Protein AF-A0A956IG86-F1 (afdb_monomer)

Foldseek 3Di:
DDDDDDDDDPVRQPPDPDCQPDDVSVVVLVVCCVVCVFVSQLVVCVVPDDFPFRAPTAKDDDPVCVVVHNIDGSVVTHDDPVD

Solvent-accessible surface area (backbone atoms only — not comparable to full-atom values): 5264 Å² total; per-residue (Å²): 133,86,83,84,83,79,78,85,54,63,90,70,54,66,90,56,84,62,90,56,85,49,73,64,47,43,48,50,54,52,49,44,44,69,76,36,48,31,63,45,50,32,55,50,44,67,76,73,49,79,53,81,39,71,48,90,46,26,55,46,77,39,89,92,42,41,89,83,41,80,54,45,64,35,77,77,32,41,69,56,96,89,111

pLDDT: mean 93.27, std 6.83, range [58.41, 98.44]

Structure (mmCIF, N/CA/C/O backbone):
data_AF-A0A956IG86-F1
#
_entry.id   AF-A0A956IG86-F1
#
loop_
_atom_site.group_PDB
_atom_site.id
_atom_site.type_symbol
_atom_site.label_atom_id
_atom_site.label_alt_id
_atom_site.label_comp_id
_atom_site.label_asym_id
_atom_site.label_entity_id
_atom_site.label_seq_id
_atom_site.pdbx_PDB_ins_code
_atom_site.Cartn_x
_atom_site.Cartn_y
_atom_site.Cartn_z
_atom_site.occupancy
_atom_site.B_iso_or_equiv
_atom_site.auth_seq_id
_atom_site.auth_comp_id
_atom_site.auth_asym_id
_atom_site.auth_atom_id
_atom_site.pdbx_PDB_model_num
ATOM 1 N N . MET A 1 1 ? 12.339 -28.218 -20.559 1.00 58.41 1 MET A N 1
ATOM 2 C CA . MET A 1 1 ? 11.896 -27.132 -21.460 1.00 58.41 1 MET A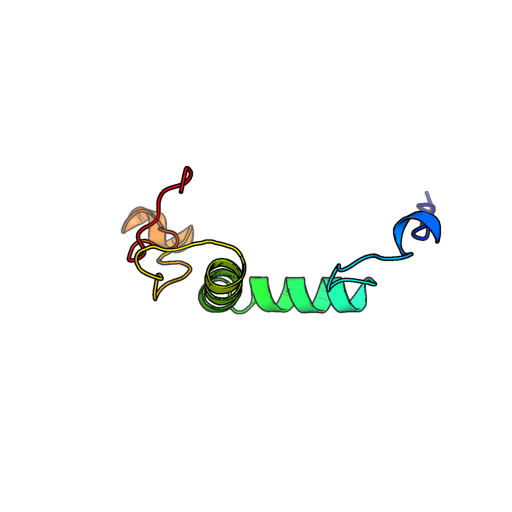 CA 1
ATOM 3 C C . MET A 1 1 ? 12.506 -25.837 -20.954 1.00 58.41 1 MET A C 1
ATOM 5 O O . MET A 1 1 ? 12.314 -25.535 -19.786 1.00 58.41 1 MET A O 1
ATOM 9 N N . VAL A 1 2 ? 13.277 -25.116 -21.770 1.00 60.50 2 VAL A N 1
ATOM 10 C CA . VAL A 1 2 ? 13.778 -23.783 -21.392 1.00 60.50 2 VAL A CA 1
ATOM 11 C C . VAL A 1 2 ? 12.644 -22.788 -21.632 1.00 60.50 2 VAL A C 1
ATOM 13 O O . VAL A 1 2 ? 12.152 -22.691 -22.756 1.00 60.50 2 VAL A O 1
ATOM 16 N N . GLN A 1 3 ? 12.180 -22.100 -20.587 1.00 74.12 3 GLN A N 1
ATOM 17 C CA . GLN A 1 3 ? 11.193 -21.031 -20.749 1.00 74.12 3 GLN A CA 1
ATOM 18 C C . GLN A 1 3 ? 11.844 -19.851 -21.473 1.00 74.12 3 GLN A C 1
ATOM 20 O O . GLN A 1 3 ? 12.902 -19.366 -21.076 1.00 74.12 3 GLN A O 1
ATOM 25 N N . LYS A 1 4 ? 11.210 -19.393 -22.553 1.00 88.38 4 LYS A N 1
ATOM 26 C CA . LYS A 1 4 ? 11.640 -18.203 -23.284 1.00 88.38 4 LYS A CA 1
ATOM 27 C C . LYS A 1 4 ? 11.214 -16.963 -22.495 1.00 88.38 4 LYS A C 1
ATOM 29 O O . LYS A 1 4 ? 10.021 -16.745 -22.307 1.00 88.38 4 LYS A O 1
ATOM 34 N N . ILE A 1 5 ? 12.185 -16.174 -22.037 1.00 87.94 5 ILE A N 1
ATOM 35 C CA . ILE A 1 5 ? 11.944 -14.895 -21.357 1.00 87.94 5 ILE A CA 1
ATOM 36 C C . ILE A 1 5 ? 11.705 -13.818 -22.418 1.00 87.94 5 ILE A C 1
ATOM 38 O O . ILE A 1 5 ? 12.492 -13.682 -23.357 1.00 87.94 5 ILE A O 1
ATOM 42 N N . TYR A 1 6 ? 10.629 -13.051 -22.262 1.00 89.88 6 TYR A N 1
ATOM 43 C CA . TYR A 1 6 ? 10.319 -11.906 -23.113 1.00 89.88 6 TYR A CA 1
ATOM 44 C C . TYR A 1 6 ? 10.637 -10.618 -22.365 1.00 89.88 6 TYR A C 1
ATOM 46 O O . TYR A 1 6 ? 10.125 -10.392 -21.272 1.00 89.88 6 TYR A O 1
ATOM 54 N N . GLN A 1 7 ? 11.483 -9.783 -22.963 1.00 90.88 7 GLN A N 1
ATOM 55 C CA . GLN A 1 7 ? 11.759 -8.451 -22.436 1.00 90.88 7 GLN A CA 1
ATOM 56 C C . GLN A 1 7 ? 10.568 -7.527 -22.688 1.00 90.88 7 GLN A C 1
ATOM 58 O O . GLN A 1 7 ? 9.862 -7.672 -23.691 1.00 90.88 7 GLN A O 1
ATOM 63 N N . VAL A 1 8 ? 10.361 -6.572 -21.781 1.00 89.75 8 VAL A N 1
ATOM 64 C CA . VAL A 1 8 ? 9.308 -5.563 -21.922 1.00 89.75 8 VAL A CA 1
ATOM 65 C C . VAL A 1 8 ? 9.643 -4.669 -23.127 1.00 89.75 8 VAL A C 1
ATOM 67 O O . VAL A 1 8 ? 10.718 -4.067 -23.144 1.00 89.75 8 VAL A O 1
ATOM 70 N N . PRO A 1 9 ? 8.771 -4.579 -24.150 1.00 92.38 9 PRO A N 1
ATOM 71 C CA . PRO A 1 9 ? 9.035 -3.758 -25.330 1.00 92.38 9 PRO A CA 1
ATOM 72 C C . PRO A 1 9 ? 9.084 -2.262 -25.006 1.00 92.38 9 PRO A C 1
ATOM 74 O O . PRO A 1 9 ? 8.362 -1.800 -24.126 1.00 92.38 9 PRO A O 1
ATOM 77 N N . GLU A 1 10 ? 9.837 -1.486 -25.790 1.00 92.25 10 GLU A N 1
ATOM 78 C CA . GLU A 1 10 ? 10.007 -0.042 -25.557 1.00 92.25 10 GLU A CA 1
ATOM 79 C C . GLU A 1 10 ? 8.678 0.721 -25.528 1.00 92.25 10 GLU A C 1
ATOM 81 O O . GLU A 1 10 ? 8.440 1.491 -24.608 1.00 92.25 10 GLU A O 1
ATOM 86 N N . ARG A 1 11 ? 7.741 0.384 -26.426 1.00 93.44 11 ARG A N 1
ATOM 87 C CA . ARG A 1 11 ? 6.381 0.963 -26.460 1.00 93.44 11 ARG A CA 1
ATOM 88 C C . ARG A 1 11 ? 5.568 0.802 -25.164 1.00 93.44 11 ARG A C 1
ATOM 90 O O . ARG A 1 11 ? 4.491 1.370 -25.057 1.00 93.44 11 ARG A O 1
ATOM 97 N N . VAL A 1 12 ? 6.005 -0.067 -24.250 1.00 89.50 12 VAL A N 1
ATOM 98 C CA . VAL A 1 12 ? 5.384 -0.295 -22.933 1.00 89.50 12 VAL A CA 1
ATOM 99 C C . VAL A 1 12 ? 6.150 0.441 -21.825 1.00 89.50 12 VAL A C 1
ATOM 101 O O . VAL A 1 12 ? 5.576 0.750 -20.786 1.00 89.50 12 VAL A O 1
ATOM 104 N N . ARG A 1 13 ? 7.443 0.713 -22.030 1.00 89.69 13 ARG A N 1
ATOM 105 C CA . ARG A 1 13 ? 8.314 1.411 -21.071 1.00 89.69 13 ARG A CA 1
ATOM 106 C C . ARG A 1 13 ? 8.231 2.923 -21.231 1.00 89.69 13 ARG A C 1
ATOM 108 O O . ARG A 1 13 ? 8.254 3.641 -20.235 1.00 89.69 13 ARG A O 1
ATOM 115 N N . GLU A 1 14 ? 8.152 3.388 -22.472 1.00 92.50 14 GLU A N 1
ATOM 116 C CA . GLU A 1 14 ? 8.142 4.802 -22.819 1.00 92.50 14 GLU A CA 1
ATOM 117 C C . GLU A 1 14 ? 6.983 5.530 -22.120 1.00 92.50 14 GLU A C 1
ATOM 119 O O . GLU A 1 14 ? 5.822 5.135 -22.225 1.00 92.50 14 GLU A O 1
ATOM 124 N N . GLY A 1 15 ? 7.313 6.576 -21.355 1.00 87.88 15 GLY A N 1
ATOM 125 C CA . GLY A 1 15 ? 6.340 7.372 -20.599 1.00 87.88 15 GLY A CA 1
ATOM 126 C C . GLY A 1 15 ? 5.737 6.687 -19.365 1.00 87.88 15 GLY A C 1
ATOM 127 O O . GLY A 1 15 ? 4.834 7.252 -18.750 1.00 87.88 15 GLY A O 1
ATOM 128 N N . SER A 1 16 ? 6.208 5.495 -18.982 1.00 88.62 16 SER A N 1
ATOM 129 C CA . SER A 1 16 ? 5.699 4.793 -17.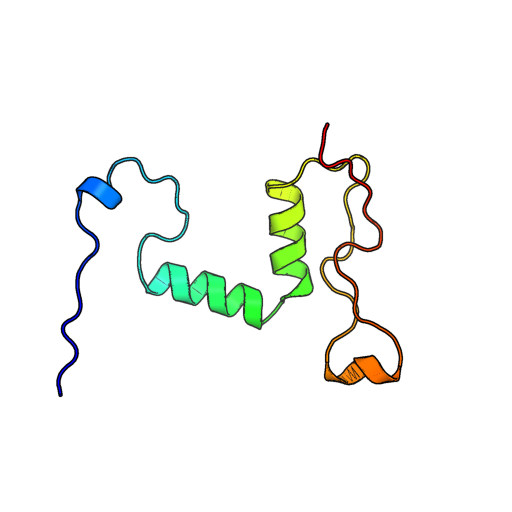801 1.00 88.62 16 SER A CA 1
ATOM 130 C C . SER A 1 16 ? 6.055 5.532 -16.509 1.00 88.62 16 SER A C 1
ATOM 132 O O . SER A 1 16 ? 7.220 5.819 -16.244 1.00 88.62 16 SER A O 1
ATOM 134 N N . SER A 1 17 ? 5.048 5.782 -15.673 1.00 87.56 17 SER A N 1
ATOM 135 C CA . SER A 1 17 ? 5.202 6.302 -14.308 1.00 87.56 17 SER A CA 1
ATOM 136 C C . SER A 1 17 ? 5.363 5.196 -13.259 1.00 87.56 17 SER A C 1
ATOM 138 O O . SER A 1 17 ? 5.324 5.470 -12.060 1.00 87.56 17 SER A O 1
ATOM 140 N N . SER A 1 18 ? 5.506 3.936 -13.691 1.00 87.69 18 SER A N 1
ATOM 141 C CA . SER A 1 18 ? 5.669 2.807 -12.777 1.00 87.69 18 SER A CA 1
ATOM 142 C C . SER A 1 18 ? 6.931 2.984 -11.924 1.00 87.69 18 SER A C 1
ATOM 144 O O . SER A 1 18 ? 8.015 3.144 -12.488 1.00 87.69 18 SER A O 1
ATOM 146 N N . PRO A 1 19 ? 6.838 2.859 -10.588 1.00 82.31 19 PRO A N 1
ATOM 147 C CA . PRO A 1 19 ? 8.021 2.821 -9.731 1.00 82.31 19 PRO A CA 1
ATOM 148 C C . PRO A 1 19 ? 8.817 1.514 -9.893 1.00 82.31 19 PRO A C 1
ATOM 150 O O . PRO A 1 19 ? 9.934 1.401 -9.402 1.00 82.31 19 PRO A O 1
ATOM 153 N N . ILE A 1 20 ? 8.255 0.515 -10.585 1.00 91.94 20 ILE A N 1
ATOM 154 C CA . ILE A 1 20 ? 8.875 -0.784 -10.846 1.00 91.94 20 ILE A CA 1
ATOM 155 C C . ILE A 1 20 ? 9.224 -0.860 -12.334 1.00 91.94 20 ILE A C 1
ATOM 157 O O . ILE A 1 20 ? 8.340 -1.065 -13.172 1.00 91.94 20 ILE A O 1
ATOM 161 N N . ALA A 1 21 ? 10.506 -0.680 -12.656 1.00 90.06 21 ALA A N 1
ATOM 162 C CA . ALA A 1 21 ? 11.017 -0.686 -14.030 1.00 90.06 21 ALA A CA 1
ATOM 163 C C . ALA A 1 21 ? 11.675 -2.017 -14.437 1.00 90.06 21 ALA A C 1
ATOM 165 O O . ALA A 1 21 ? 11.824 -2.296 -15.629 1.00 90.06 21 ALA A O 1
ATOM 166 N N . ASP A 1 22 ? 12.063 -2.837 -13.460 1.00 89.88 22 ASP A N 1
ATOM 167 C CA . ASP A 1 22 ? 12.786 -4.088 -13.657 1.00 89.88 22 ASP A CA 1
ATOM 168 C C . ASP A 1 22 ? 12.490 -5.106 -12.537 1.00 89.88 22 ASP A C 1
ATOM 170 O O . ASP A 1 22 ? 11.649 -4.895 -11.657 1.00 89.88 22 ASP A O 1
ATOM 174 N N . LEU A 1 23 ? 13.162 -6.259 -12.606 1.00 92.31 23 LEU A N 1
ATOM 175 C CA . LEU A 1 23 ? 12.984 -7.343 -11.642 1.00 92.31 23 LEU A CA 1
ATOM 176 C C . LEU A 1 23 ? 13.588 -7.046 -10.267 1.00 92.31 23 LEU A C 1
ATOM 178 O O . LEU A 1 23 ? 13.141 -7.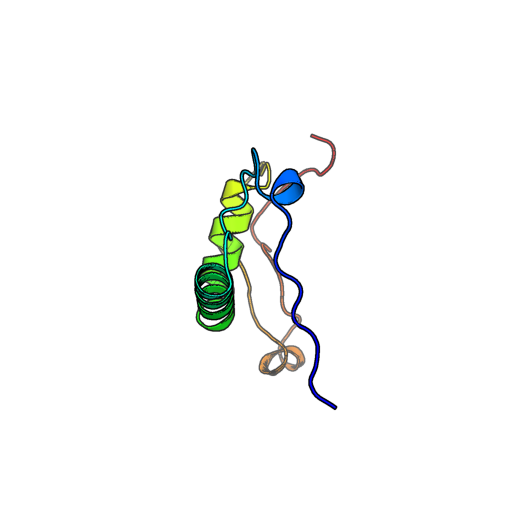644 -9.288 1.00 92.31 23 LEU A O 1
ATOM 182 N N . ASP A 1 24 ? 14.579 -6.162 -10.176 1.00 94.31 24 ASP A N 1
ATOM 183 C CA . ASP A 1 24 ? 15.188 -5.817 -8.895 1.00 94.31 24 ASP A CA 1
ATOM 184 C C . ASP A 1 24 ? 14.284 -4.845 -8.133 1.00 94.31 24 ASP A C 1
ATOM 186 O O . ASP A 1 24 ? 13.968 -5.110 -6.973 1.00 94.31 24 ASP A O 1
ATOM 190 N N . GLY A 1 25 ? 13.731 -3.834 -8.810 1.00 94.12 25 GLY A N 1
ATOM 191 C CA . GLY A 1 25 ? 12.694 -2.964 -8.256 1.00 94.12 25 GLY A CA 1
ATOM 192 C C . GLY A 1 25 ? 11.430 -3.739 -7.874 1.00 94.12 25 GLY A C 1
ATOM 193 O O . GLY A 1 25 ? 10.846 -3.505 -6.818 1.00 94.12 25 GLY A O 1
ATOM 194 N N . TRP A 1 26 ? 11.030 -4.741 -8.668 1.00 95.44 26 TRP A N 1
ATOM 195 C CA . TRP A 1 26 ? 9.936 -5.638 -8.277 1.00 95.44 26 TRP A CA 1
ATOM 196 C C . TRP A 1 26 ? 10.268 -6.397 -6.988 1.00 95.44 26 TRP A C 1
ATOM 198 O O . TRP A 1 26 ? 9.435 -6.476 -6.082 1.00 95.44 26 TRP A O 1
ATOM 208 N N . ARG A 1 27 ? 11.481 -6.959 -6.899 1.00 97.38 27 ARG A N 1
ATOM 209 C CA . ARG A 1 27 ? 11.914 -7.745 -5.740 1.00 97.38 27 ARG A CA 1
ATOM 210 C C . ARG A 1 27 ? 11.954 -6.886 -4.483 1.00 97.38 27 ARG A C 1
ATOM 212 O O . ARG A 1 27 ? 11.534 -7.364 -3.434 1.00 97.38 27 ARG A O 1
ATOM 219 N N . GLU A 1 28 ? 12.432 -5.652 -4.586 1.00 96.69 28 GLU A N 1
ATOM 220 C CA . GLU A 1 28 ? 12.464 -4.694 -3.482 1.00 96.69 28 GLU A CA 1
ATOM 221 C C . GLU A 1 28 ? 11.058 -4.425 -2.937 1.00 96.69 28 GLU A C 1
ATOM 223 O O . GLU A 1 28 ? 10.807 -4.648 -1.753 1.00 96.69 28 GLU A O 1
ATOM 228 N N . GLN A 1 29 ? 10.116 -4.048 -3.807 1.00 96.50 29 GLN A N 1
ATOM 229 C CA . GLN A 1 29 ? 8.730 -3.774 -3.411 1.00 96.50 29 GLN A CA 1
ATOM 230 C C . GLN A 1 29 ? 8.050 -5.018 -2.820 1.00 96.50 29 GLN A C 1
ATOM 232 O O . GLN A 1 29 ? 7.348 -4.937 -1.812 1.00 96.50 29 GLN A O 1
ATOM 237 N N . TRP A 1 30 ? 8.300 -6.196 -3.401 1.00 97.31 30 TRP A N 1
ATOM 238 C CA . TRP A 1 30 ? 7.781 -7.460 -2.878 1.00 97.31 30 TRP A CA 1
ATOM 239 C C . TRP A 1 30 ? 8.342 -7.797 -1.492 1.00 97.31 30 TRP A C 1
ATOM 241 O O . TRP A 1 30 ? 7.590 -8.221 -0.612 1.00 97.31 30 TRP A O 1
ATOM 251 N N . LEU A 1 31 ? 9.649 -7.613 -1.279 1.00 98.06 31 LEU A N 1
ATOM 252 C CA . LEU A 1 31 ? 10.281 -7.841 0.019 1.00 98.06 31 LEU A CA 1
ATOM 253 C C . LEU A 1 31 ? 9.758 -6.858 1.067 1.00 98.06 31 LEU A C 1
ATOM 255 O O . LEU A 1 31 ? 9.452 -7.294 2.174 1.00 98.06 31 LEU A O 1
ATOM 259 N N . ALA A 1 32 ? 9.598 -5.579 0.722 1.00 96.94 32 ALA A N 1
ATOM 260 C CA . ALA A 1 32 ? 9.038 -4.575 1.623 1.00 96.94 32 ALA A CA 1
ATOM 261 C C . ALA A 1 32 ? 7.621 -4.963 2.079 1.00 96.94 32 ALA A C 1
ATOM 263 O O . ALA A 1 32 ? 7.376 -5.097 3.277 1.00 96.94 32 ALA A O 1
ATOM 264 N N . ALA A 1 33 ? 6.731 -5.283 1.133 1.00 96.69 33 ALA A N 1
ATOM 265 C CA . ALA A 1 33 ? 5.367 -5.722 1.428 1.00 96.69 33 ALA A CA 1
ATOM 266 C C . ALA A 1 33 ? 5.312 -7.025 2.244 1.00 96.69 33 ALA A C 1
ATOM 268 O O . ALA A 1 33 ? 4.398 -7.233 3.040 1.00 96.69 33 ALA A O 1
ATOM 269 N N . LYS A 1 34 ? 6.276 -7.929 2.040 1.00 96.62 34 LYS A N 1
ATOM 270 C CA . LYS A 1 34 ? 6.361 -9.195 2.773 1.00 96.62 34 LYS A CA 1
ATOM 271 C C . LYS A 1 34 ? 6.872 -9.012 4.203 1.00 96.62 34 LYS A C 1
ATOM 273 O O . LYS A 1 34 ? 6.402 -9.715 5.096 1.00 96.62 34 LYS A O 1
ATOM 278 N N . HIS A 1 35 ? 7.871 -8.156 4.405 1.00 97.44 35 HIS A N 1
ATOM 279 C CA . HIS A 1 35 ? 8.536 -7.983 5.696 1.00 97.44 35 HIS A CA 1
ATOM 280 C C . HIS A 1 35 ? 7.790 -7.029 6.630 1.00 97.44 35 HIS A C 1
ATOM 282 O O . HIS A 1 35 ? 7.805 -7.260 7.837 1.00 97.44 35 HIS A O 1
ATOM 288 N N . ASP A 1 36 ? 7.109 -6.023 6.086 1.00 96.75 36 ASP A N 1
ATOM 289 C CA . ASP A 1 36 ? 6.243 -5.119 6.842 1.00 96.75 36 ASP A CA 1
ATOM 290 C C . ASP A 1 36 ? 4.937 -4.849 6.074 1.00 96.75 36 ASP A C 1
ATOM 292 O O . ASP A 1 36 ? 4.759 -3.785 5.478 1.00 96.75 36 ASP A O 1
ATOM 296 N N . PRO A 1 37 ? 3.994 -5.810 6.055 1.00 94.81 37 PRO A N 1
ATOM 297 C CA . PRO A 1 37 ? 2.731 -5.632 5.346 1.00 94.81 37 PRO A CA 1
ATOM 298 C C . PRO A 1 37 ? 1.891 -4.491 5.927 1.00 94.81 37 PRO A C 1
ATOM 300 O O . PRO A 1 37 ? 1.162 -3.839 5.186 1.00 94.81 37 PRO A O 1
ATOM 303 N N . ASN A 1 38 ? 1.979 -4.240 7.235 1.00 95.94 38 ASN A N 1
ATOM 304 C CA . ASN A 1 38 ? 1.218 -3.176 7.878 1.00 95.94 38 ASN A CA 1
ATOM 305 C C . ASN A 1 38 ? 1.699 -1.798 7.403 1.00 95.94 38 ASN A C 1
ATOM 307 O O . ASN A 1 38 ? 0.904 -1.032 6.863 1.00 95.94 38 ASN A O 1
ATOM 311 N N . GLY A 1 39 ? 2.993 -1.502 7.561 1.00 97.62 39 GLY A N 1
ATOM 312 C CA . GLY A 1 39 ? 3.557 -0.208 7.181 1.00 97.62 39 GLY A CA 1
ATOM 313 C C . GLY A 1 39 ? 3.549 0.021 5.671 1.00 97.62 39 GLY A C 1
ATOM 314 O O . GLY A 1 39 ? 3.153 1.095 5.216 1.00 97.62 39 GLY A O 1
ATOM 315 N N . PHE A 1 40 ? 3.901 -1.000 4.881 1.00 97.44 40 PHE A N 1
ATOM 316 C CA . PHE A 1 40 ? 3.941 -0.892 3.422 1.00 97.44 40 PHE A CA 1
ATOM 317 C C . PHE A 1 40 ? 2.579 -0.505 2.834 1.00 97.44 40 PHE A C 1
ATOM 319 O O . PHE A 1 40 ? 2.468 0.445 2.058 1.00 97.44 40 PHE A O 1
ATOM 326 N N . TRP A 1 41 ? 1.521 -1.228 3.210 1.00 97.56 41 TRP A N 1
ATOM 327 C CA . TRP A 1 41 ? 0.192 -0.964 2.665 1.00 97.56 41 TRP A CA 1
ATOM 328 C C . TRP A 1 41 ? -0.460 0.282 3.261 1.00 97.56 41 TRP A C 1
ATOM 330 O O . TRP A 1 41 ? -1.233 0.920 2.552 1.00 97.56 41 TRP A O 1
ATOM 340 N N . LEU A 1 42 ? -0.134 0.663 4.503 1.00 98.38 42 LEU A N 1
ATOM 341 C CA . LEU A 1 42 ? -0.571 1.940 5.073 1.00 98.38 42 LEU A CA 1
ATOM 342 C C . LEU A 1 42 ? -0.031 3.118 4.256 1.00 98.38 42 LEU A C 1
ATOM 344 O O . LEU A 1 42 ? -0.822 3.913 3.758 1.00 98.38 42 LEU A O 1
ATOM 348 N N . SER A 1 43 ? 1.284 3.160 4.019 1.00 97.69 43 SER A N 1
ATOM 349 C CA . SER A 1 43 ? 1.909 4.203 3.194 1.00 97.69 43 SER A CA 1
ATOM 350 C C . SER A 1 43 ? 1.281 4.261 1.801 1.00 97.69 43 SER A C 1
ATOM 352 O O . SER A 1 43 ? 0.928 5.336 1.315 1.00 97.69 43 SER A O 1
ATOM 354 N N . ARG A 1 44 ? 1.049 3.103 1.168 1.00 96.56 44 ARG A N 1
ATOM 355 C CA . ARG A 1 44 ? 0.437 3.083 -0.162 1.00 96.56 44 ARG A CA 1
ATOM 356 C C . ARG A 1 44 ? -1.013 3.569 -0.161 1.00 96.56 44 ARG A C 1
ATOM 358 O O . ARG A 1 44 ? -1.440 4.205 -1.123 1.00 96.56 44 ARG A O 1
ATOM 365 N N . ALA A 1 45 ? -1.768 3.262 0.889 1.00 97.56 45 ALA A N 1
ATOM 366 C CA . ALA A 1 45 ? -3.144 3.710 1.051 1.00 97.56 45 ALA A CA 1
ATOM 367 C C . ALA A 1 45 ? -3.234 5.222 1.298 1.00 97.56 45 ALA A C 1
ATOM 369 O O . ALA A 1 45 ? -4.139 5.857 0.762 1.00 97.56 45 ALA A O 1
ATOM 370 N N . GLU A 1 46 ? -2.303 5.802 2.056 1.00 97.50 46 GLU A N 1
ATOM 371 C CA . GLU A 1 46 ? -2.215 7.252 2.276 1.00 97.50 46 GLU A CA 1
ATOM 372 C C . GLU A 1 46 ? -1.884 8.016 0.984 1.00 97.50 46 GLU A C 1
ATOM 374 O O . GLU A 1 46 ? -2.415 9.099 0.755 1.00 97.50 46 GLU A O 1
ATOM 379 N N . GLU A 1 47 ? -1.041 7.445 0.119 1.00 95.75 47 GLU A N 1
ATOM 380 C CA . GLU A 1 47 ? -0.661 8.058 -1.161 1.00 95.75 47 GLU A CA 1
ATOM 381 C C . GLU A 1 47 ? -1.752 7.982 -2.235 1.00 95.75 47 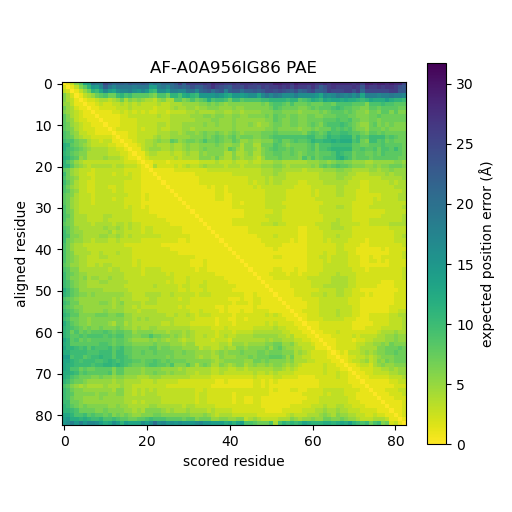GLU A C 1
ATOM 383 O O . GLU A 1 47 ? -1.877 8.888 -3.061 1.00 95.75 47 GLU A O 1
ATOM 388 N N . LEU A 1 48 ? -2.473 6.859 -2.302 1.00 95.06 48 LEU A N 1
ATOM 389 C CA . LEU A 1 48 ? -3.327 6.536 -3.448 1.00 95.06 48 LEU A CA 1
ATOM 390 C C . LEU A 1 48 ? -4.810 6.811 -3.244 1.00 95.06 48 LEU A C 1
ATOM 392 O O . LEU A 1 48 ? -5.541 6.902 -4.231 1.00 95.06 48 LEU A O 1
ATOM 396 N N . VAL A 1 49 ? -5.274 6.849 -1.999 1.00 96.88 49 VAL A N 1
ATOM 397 C CA . VAL A 1 49 ? -6.702 6.896 -1.689 1.00 96.88 49 VAL A CA 1
ATOM 398 C C . VAL A 1 49 ? -7.033 8.226 -1.030 1.00 96.88 49 VAL A C 1
ATOM 400 O O . VAL A 1 49 ? -6.332 8.690 -0.135 1.00 96.88 49 VAL A O 1
ATOM 403 N N . ALA A 1 50 ? -8.131 8.839 -1.468 1.00 96.94 50 ALA A N 1
ATOM 404 C CA . ALA A 1 50 ? -8.679 10.014 -0.812 1.00 96.94 50 ALA A CA 1
ATOM 405 C C . ALA A 1 50 ? -9.438 9.584 0.452 1.00 96.94 50 ALA A C 1
ATOM 407 O O . ALA A 1 50 ? -10.483 8.935 0.385 1.00 96.94 50 ALA A O 1
ATOM 408 N N . TRP A 1 51 ? -8.901 9.951 1.612 1.00 97.38 51 TRP A N 1
ATOM 409 C CA . TRP A 1 51 ? -9.506 9.666 2.909 1.00 97.38 51 TRP A CA 1
ATOM 410 C C . TRP A 1 51 ? -10.182 10.914 3.469 1.00 97.38 51 TRP A C 1
ATOM 412 O O . TRP A 1 51 ? -9.625 12.009 3.4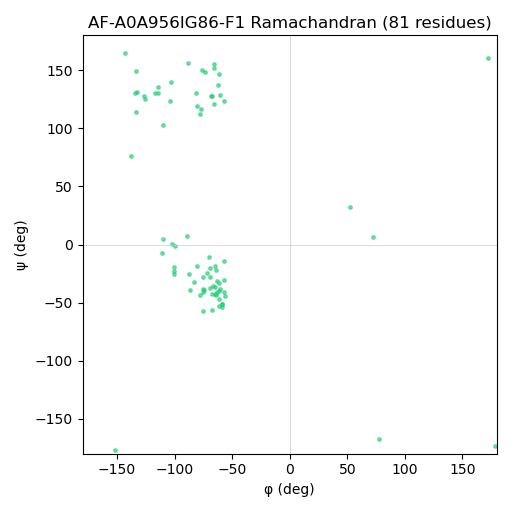22 1.00 97.38 51 TRP A O 1
ATOM 422 N N . ARG A 1 52 ? -11.359 10.745 4.078 1.00 97.81 52 ARG A N 1
ATOM 423 C CA . ARG A 1 52 ? -11.941 11.778 4.952 1.00 97.81 52 ARG A CA 1
ATOM 424 C C . ARG A 1 52 ? -11.209 11.819 6.290 1.00 97.81 52 ARG A C 1
ATOM 426 O O . ARG A 1 52 ? -10.972 12.889 6.841 1.00 97.81 52 ARG A O 1
ATOM 433 N N . LYS A 1 53 ? -10.851 10.635 6.789 1.00 98.12 53 LYS A N 1
ATOM 434 C CA . LYS A 1 53 ? -9.992 10.421 7.950 1.00 98.12 53 LYS A CA 1
ATOM 435 C C . LYS A 1 53 ? -8.977 9.350 7.582 1.00 98.12 53 LYS A C 1
ATOM 437 O O . LYS A 1 53 ? -9.365 8.208 7.336 1.00 98.12 53 LYS A O 1
ATOM 442 N N . SER A 1 54 ? -7.703 9.721 7.525 1.00 98.00 54 SER A N 1
ATOM 443 C CA . SER A 1 54 ? -6.639 8.772 7.202 1.00 98.00 54 SER A CA 1
ATOM 444 C C . SER A 1 54 ? -6.557 7.667 8.263 1.00 98.00 54 SER A C 1
ATOM 446 O O . SER A 1 54 ? -6.668 7.974 9.456 1.00 98.00 54 SER A O 1
ATOM 448 N N . PRO A 1 55 ? -6.387 6.397 7.857 1.00 98.19 55 PRO A N 1
ATOM 449 C CA . PRO A 1 55 ? -6.125 5.308 8.789 1.00 98.19 55 PRO A CA 1
ATOM 450 C C . PRO A 1 55 ? -4.758 5.499 9.453 1.00 98.19 55 PRO A C 1
ATOM 452 O O . PRO A 1 55 ? -3.870 6.122 8.880 1.00 98.19 55 PRO A O 1
ATOM 455 N N . THR A 1 56 ? -4.568 4.933 10.643 1.00 97.50 56 THR A N 1
ATOM 456 C CA . THR A 1 56 ? -3.250 4.856 11.304 1.00 97.50 56 THR A CA 1
ATOM 457 C C . THR A 1 56 ? -2.709 3.429 11.361 1.00 97.50 56 THR A C 1
ATOM 459 O O . THR A 1 56 ? -1.557 3.204 11.735 1.00 97.50 56 THR A O 1
ATOM 462 N N . LEU A 1 57 ? -3.527 2.451 10.962 1.00 95.69 57 LEU A N 1
ATOM 463 C CA . LEU A 1 57 ? -3.182 1.035 10.906 1.00 95.69 57 LEU A CA 1
ATOM 464 C C . LEU A 1 57 ? -3.462 0.485 9.507 1.00 95.69 57 LEU A C 1
ATOM 466 O O . LEU A 1 57 ? -4.581 0.570 9.012 1.00 95.69 57 LEU A O 1
ATOM 470 N N . GLY A 1 58 ? -2.460 -0.127 8.879 1.00 96.62 58 GLY A N 1
ATOM 471 C CA . GLY A 1 58 ? -2.616 -0.806 7.595 1.00 96.62 58 GLY A CA 1
ATOM 472 C C . GLY A 1 58 ? -3.333 -2.144 7.746 1.00 96.62 58 GLY A C 1
ATOM 473 O O . GLY A 1 58 ? -4.393 -2.347 7.165 1.00 96.62 58 GLY A O 1
ATOM 474 N N . LEU A 1 59 ? -2.781 -3.034 8.571 1.00 95.94 59 LEU A N 1
ATOM 475 C CA . LEU A 1 59 ? -3.270 -4.390 8.818 1.00 95.94 59 LEU A CA 1
ATOM 476 C C . LEU A 1 59 ? -3.283 -4.689 10.319 1.00 95.94 59 LEU A C 1
ATOM 478 O O . LEU A 1 59 ? -2.267 -4.548 10.998 1.00 95.94 59 LEU A O 1
ATOM 482 N N . ALA A 1 60 ? -4.410 -5.200 10.810 1.00 94.50 60 ALA A N 1
ATOM 483 C CA . ALA A 1 60 ? -4.534 -5.778 12.143 1.00 94.50 60 ALA A CA 1
ATOM 484 C C . ALA A 1 60 ? -4.890 -7.269 12.050 1.00 94.50 60 ALA A C 1
ATOM 486 O O . ALA A 1 60 ?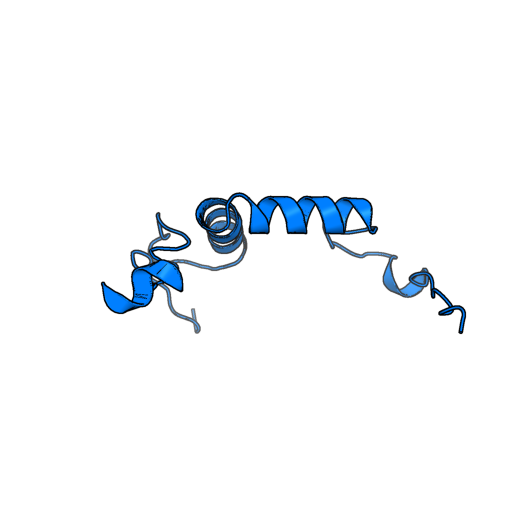 -5.841 -7.638 11.362 1.00 94.50 60 ALA A O 1
ATOM 487 N N . GLY A 1 61 ? -4.149 -8.119 12.768 1.00 93.62 61 GLY A N 1
ATOM 488 C CA . GLY A 1 61 ? -4.336 -9.574 12.778 1.00 93.62 61 GLY A CA 1
ATOM 489 C C . GLY A 1 61 ? -3.772 -10.288 11.542 1.00 93.62 61 GLY A C 1
ATOM 490 O O . GLY A 1 61 ? -3.000 -9.733 10.764 1.00 93.62 61 GLY A O 1
ATOM 491 N N . GLY A 1 62 ? -4.139 -11.556 11.366 1.00 93.19 62 GLY A N 1
ATOM 492 C CA . GLY A 1 62 ? -3.785 -12.350 10.192 1.00 93.19 62 GLY A CA 1
ATOM 493 C C . GLY A 1 62 ? -4.305 -13.781 10.280 1.00 93.19 62 GLY A C 1
ATOM 494 O O . GLY A 1 62 ? -5.005 -14.145 11.221 1.00 93.19 62 GLY A O 1
ATOM 495 N N . TYR A 1 63 ? -3.929 -14.628 9.319 1.00 92.06 63 TYR A N 1
ATOM 496 C CA . TYR A 1 63 ? -4.412 -16.016 9.257 1.00 92.06 63 TYR A CA 1
ATOM 497 C C . TYR A 1 63 ? -4.127 -16.842 10.519 1.00 92.06 63 TYR A C 1
ATOM 499 O O . TYR A 1 63 ? -4.910 -17.721 10.854 1.00 92.06 63 TYR A O 1
ATOM 507 N N . HIS A 1 64 ? -3.039 -16.553 11.234 1.00 92.25 64 HIS A N 1
ATOM 508 C CA . HIS A 1 64 ? -2.685 -17.266 12.465 1.00 92.25 64 HIS A CA 1
ATOM 509 C C . HIS A 1 64 ? -3.456 -16.780 13.702 1.00 92.25 64 HIS A C 1
ATOM 511 O O . HIS A 1 64 ? -3.504 -17.503 14.686 1.00 92.25 64 HIS A O 1
ATOM 517 N N . SER A 1 65 ? -4.052 -15.583 13.657 1.00 93.25 65 SER A N 1
ATOM 518 C CA . SER A 1 65 ? -4.829 -14.990 14.758 1.00 93.25 65 SER A CA 1
ATOM 519 C C . SER A 1 65 ? -6.327 -14.926 14.452 1.00 93.25 65 SER A C 1
ATOM 521 O O . SER A 1 65 ? -7.092 -14.354 15.221 1.00 93.25 65 SER A O 1
ATOM 523 N N . VAL A 1 66 ? -6.762 -15.477 13.311 1.00 93.12 66 VAL A N 1
ATOM 524 C CA . VAL A 1 66 ? -8.151 -15.364 12.836 1.00 93.12 66 VAL A CA 1
ATOM 525 C C . VAL A 1 66 ? -9.150 -16.056 13.769 1.00 93.12 66 VAL A C 1
ATOM 527 O O . VAL A 1 66 ? -10.332 -15.724 13.782 1.00 93.12 66 VAL A O 1
ATOM 530 N N . THR A 1 67 ? -8.670 -17.010 14.567 1.00 95.12 67 THR A N 1
ATOM 531 C CA . THR A 1 67 ? -9.446 -17.679 15.615 1.00 95.12 67 THR A CA 1
ATOM 532 C C . THR A 1 67 ? -9.779 -16.756 16.781 1.00 95.12 67 THR A C 1
ATOM 534 O O . THR A 1 67 ? -10.804 -16.960 17.424 1.00 95.12 67 THR A O 1
ATOM 537 N N . ASP A 1 68 ? -8.942 -15.748 17.036 1.00 94.62 68 ASP A N 1
ATOM 538 C CA . ASP A 1 68 ? -9.127 -14.778 18.121 1.00 94.62 68 ASP A CA 1
ATOM 539 C C . ASP A 1 68 ? -9.998 -13.596 17.664 1.00 94.62 68 ASP A C 1
ATOM 541 O O . ASP A 1 68 ? -10.672 -12.952 18.467 1.00 94.62 68 ASP A O 1
ATOM 545 N N . GLY A 1 69 ? -10.016 -13.329 16.357 1.00 93.00 69 GLY A N 1
ATOM 546 C CA . GLY A 1 69 ? -10.862 -12.330 15.715 1.00 93.00 69 GLY A CA 1
ATOM 547 C C . GLY A 1 69 ? -10.505 -12.144 14.237 1.00 93.00 69 GLY A C 1
ATOM 548 O O . GLY A 1 69 ? -9.404 -12.504 13.817 1.00 93.00 69 GLY A O 1
ATOM 549 N N . PRO A 1 70 ? -11.413 -11.585 13.415 1.00 93.88 70 PRO A N 1
ATOM 550 C CA . PRO A 1 70 ? -11.125 -11.325 12.009 1.00 93.88 70 PRO A CA 1
ATOM 551 C C . PRO A 1 70 ? -9.955 -10.346 11.866 1.00 93.88 70 PRO A C 1
ATOM 553 O O . PRO A 1 70 ? -9.802 -9.422 12.665 1.00 93.88 70 PRO A O 1
ATOM 556 N N . PHE A 1 71 ? -9.152 -10.519 10.816 1.00 94.94 71 PHE A N 1
ATOM 557 C CA . PHE A 1 71 ? -8.189 -9.491 10.437 1.00 94.94 71 PHE A CA 1
ATOM 558 C C . PHE A 1 71 ? -8.900 -8.337 9.722 1.00 94.94 71 PHE A C 1
ATOM 560 O O . PHE A 1 71 ? -9.924 -8.533 9.062 1.00 94.94 71 PHE A O 1
ATOM 567 N N . GLY A 1 72 ? -8.350 -7.134 9.854 1.00 95.50 72 GLY A N 1
ATOM 568 C CA . GLY A 1 72 ? -8.915 -5.910 9.293 1.00 95.50 72 GLY 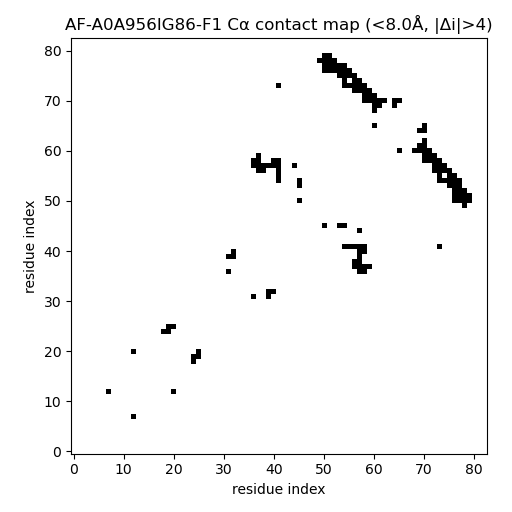A CA 1
ATOM 569 C C . GLY A 1 72 ? -7.859 -5.077 8.583 1.00 95.50 72 GLY A C 1
ATOM 570 O O . GLY A 1 72 ? -6.693 -5.080 8.977 1.00 95.50 72 GLY A O 1
ATOM 571 N N . TRP A 1 73 ? -8.291 -4.357 7.552 1.00 97.50 73 TRP A N 1
ATOM 572 C CA . TRP A 1 73 ? -7.467 -3.410 6.807 1.00 97.50 73 TRP A CA 1
ATOM 573 C C . TRP A 1 73 ? -7.997 -1.998 7.017 1.00 97.50 73 TRP A C 1
ATOM 575 O O . TRP A 1 73 ? -9.201 -1.789 6.864 1.00 97.50 73 TRP A O 1
ATOM 585 N N . PHE A 1 74 ? -7.115 -1.054 7.360 1.00 97.88 74 PHE A N 1
ATOM 586 C CA . PHE A 1 74 ? -7.441 0.378 7.471 1.00 97.88 74 PHE A CA 1
ATOM 587 C C . PHE A 1 74 ? -8.648 0.677 8.374 1.00 97.88 74 PHE A C 1
ATOM 589 O O . PHE A 1 74 ? -9.421 1.595 8.115 1.00 97.88 74 PHE A O 1
ATOM 596 N N . ALA A 1 75 ? -8.844 -0.140 9.413 1.00 96.62 75 ALA A N 1
ATOM 597 C CA . ALA A 1 75 ? -10.106 -0.224 10.151 1.00 96.62 75 ALA A CA 1
ATOM 598 C C . ALA A 1 75 ? -10.482 1.058 10.914 1.00 96.62 75 ALA A C 1
ATOM 600 O O . ALA A 1 75 ? -11.634 1.224 11.308 1.00 96.62 75 ALA A O 1
ATOM 601 N N . ASP A 1 76 ? -9.515 1.944 11.148 1.00 97.25 76 ASP A N 1
ATOM 602 C CA . ASP A 1 76 ? -9.692 3.228 11.818 1.00 97.25 76 ASP A CA 1
ATOM 603 C C . ASP A 1 76 ? -9.793 4.424 10.853 1.00 97.25 76 ASP A C 1
ATOM 605 O O . ASP A 1 76 ? -9.986 5.557 11.314 1.00 97.25 76 ASP A O 1
ATOM 609 N N . GLY A 1 77 ? -9.680 4.175 9.544 1.00 97.88 77 GLY A N 1
ATOM 610 C CA . GLY A 1 77 ? -9.855 5.156 8.480 1.00 97.88 77 GLY A CA 1
ATOM 611 C C . GLY A 1 77 ? -11.304 5.271 8.009 1.00 97.88 77 GLY A C 1
ATOM 612 O O . GLY A 1 77 ? -12.109 4.349 8.137 1.00 97.88 77 GLY A O 1
ATOM 613 N N . GLU A 1 78 ? -11.638 6.420 7.429 1.00 98.44 78 GLU A N 1
ATOM 614 C CA . GLU A 1 78 ? -12.964 6.698 6.873 1.00 98.44 78 GLU A CA 1
ATOM 615 C C . GLU A 1 78 ? -12.827 7.300 5.474 1.00 98.44 78 GLU A C 1
ATOM 617 O O . GLU A 1 78 ? -12.077 8.259 5.263 1.00 98.44 78 GLU A O 1
ATOM 622 N N . LEU A 1 79 ? -13.575 6.757 4.513 1.00 97.81 79 LEU A N 1
ATOM 623 C CA . LEU A 1 79 ? -13.581 7.204 3.120 1.00 97.81 79 LEU A CA 1
ATOM 624 C C . LEU A 1 79 ? -14.986 7.125 2.520 1.00 97.81 79 LEU A C 1
ATOM 626 O O . LEU A 1 79 ? -15.869 6.447 3.047 1.00 97.81 79 LEU A O 1
ATOM 630 N N . ASN A 1 80 ? -15.170 7.785 1.379 1.00 97.44 80 ASN A N 1
ATOM 631 C CA . ASN A 1 80 ? -16.301 7.568 0.487 1.00 97.44 80 ASN A CA 1
ATOM 632 C C . ASN A 1 80 ? -15.756 7.279 -0.916 1.00 97.44 80 ASN A C 1
ATOM 634 O O . ASN A 1 80 ? -14.950 8.039 -1.432 1.00 97.44 80 ASN A O 1
ATOM 638 N N . VAL A 1 81 ? -16.189 6.178 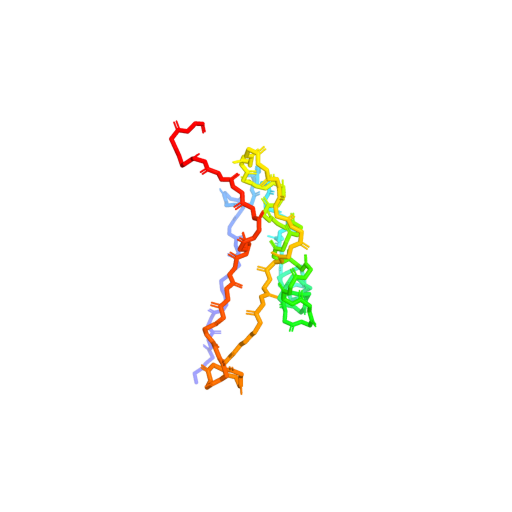-1.530 1.00 94.94 81 VAL A N 1
ATOM 639 C CA . VAL A 1 81 ? -15.693 5.730 -2.847 1.00 94.94 81 VAL A CA 1
ATOM 640 C C . VAL A 1 81 ? -16.135 6.659 -3.988 1.00 94.94 81 VAL A C 1
ATOM 642 O O . VAL A 1 81 ? -15.561 6.626 -5.071 1.00 94.94 81 VAL A O 1
ATOM 645 N N . THR A 1 82 ? -17.182 7.454 -3.766 1.00 93.62 82 THR A N 1
ATOM 646 C CA . THR A 1 82 ? -17.806 8.310 -4.788 1.00 93.62 82 THR A CA 1
ATOM 647 C C . THR A 1 82 ? -17.428 9.787 -4.685 1.00 93.62 82 THR A C 1
ATOM 649 O O . THR A 1 82 ? -17.924 10.578 -5.484 1.00 93.62 82 THR A O 1
ATOM 652 N N . GLU A 1 83 ? -16.594 10.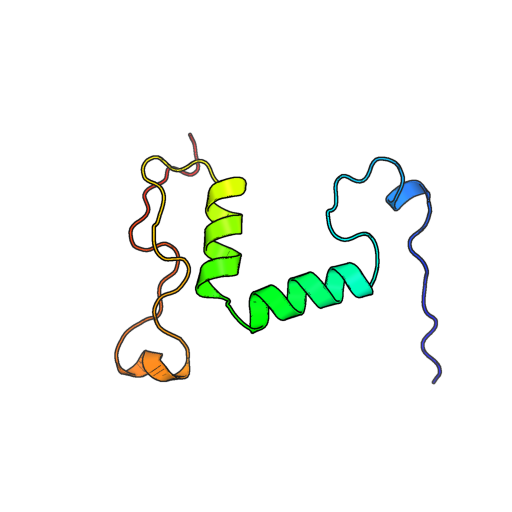154 -3.711 1.00 79.69 83 GLU A N 1
ATOM 653 C CA . GLU A 1 83 ? -16.124 11.532 -3.496 1.00 79.69 83 GLU A CA 1
ATOM 654 C C . GLU A 1 83 ? -14.754 11.794 -4.112 1.00 79.69 83 GLU A C 1
ATOM 656 O O . GLU A 1 83 ? -13.954 10.838 -4.214 1.00 79.69 83 GLU A O 1
#

Sequence (83 aa):
MVQKIYQVPERVREGSSSPIADLDGWREQWLAAKHDPNGFWLSRAEELVAWRKSPTLGLAGGYHSVTDGPFGWFADGELNVTE

Radius of gyration: 17.62 Å; Cα contacts (8 Å, |Δi|>4): 79; chains: 1; bounding box: 33×39×45 Å

Mean predicted aligned error: 4.62 Å

Nearest PDB structures (foldseek):
  7kdn-assembly6_F  TM=8.226E-01  e=3.920E-02  Aspergillus fumigatus Af293
  7l3p-assembly1_A  TM=8.592E-01  e=1.342E-01  Coccidioides immitis RS
  7kq6-assembly2_B  TM=8.127E-01  e=1.437E-01  Coccidioides immitis RS
  7kqz-assembly1_A-3  TM=8.291E-01  e=1.539E-01  Coccidioides immitis RS
  8rwj-assembly1_D  TM=7.333E-01  e=5.639E-01  Saccharomyces cerevisiae SK1

Secondary structure (DSSP, 8-state):
-PPPP-PPPHHHHTT---S--SHHHHHHHHHHHHH-HHHHHHHHHHHHS--SB--S-SEE--TTTTTTS--EESTT-B--TT-